Protein AF-A0A915D507-F1 (afdb_monomer)

Solvent-accessible surface area (backbone atoms only — not comparable to full-atom values): 7900 Å² total; per-residue (Å²): 108,65,46,66,76,78,34,53,69,61,34,48,70,76,68,58,50,90,88,55,63,77,82,80,53,60,61,78,81,49,37,44,66,67,66,22,54,50,37,34,50,51,37,50,51,48,42,63,71,44,51,51,55,51,44,58,59,37,59,76,50,46,86,42,59,70,32,45,54,54,45,52,45,51,52,46,48,54,54,38,42,46,49,62,15,47,49,48,15,49,36,35,52,73,32,57,51,58,78,77,44,49,70,58,51,50,50,53,49,53,52,43,52,49,44,53,52,51,43,58,51,50,52,51,54,51,53,50,52,55,52,32,49,74,76,35,60,75,59,35,72,73,77,96

Foldseek 3Di:
DCCVPPPVVVVCVVQPCPPPDPVVDDQVVLADPPVLVVLLVVLVCCVVVPLVVQLVVLVVVCVDPLSVLVNVLSVLVNLLSCLVRPVVSVCNNSSNDCNNPVPVVVVSVVSNVVSVVVNVVSVVVSVVLVVCVVPDPVVSVVVD

Radius of gyration: 20.43 Å; Cα contacts (8 Å, |Δi|>4): 104; chains: 1; bounding box: 45×37×53 Å

pLDDT: mean 86.9, std 5.64, range [68.94, 95.0]

Organism: NCBI:txid166011

Mean predicted aligned error: 6.58 Å

Secondary structure (DSSP, 8-state):
-HHHHT-HHHHHHHH--TT--GGGS-HHHH--SHHHHHHHHHHHHHIIIIIHHHHHHHHHTTTSHHHHHHHHHHHHHHHHHIIIIIIHHHHHHHT--GGGSHHHHHHHHHHHHHHHHHHHHHHHHHHHHHHHHHH-HHHHHHH-

Structure (mmCIF, N/CA/C/O backbone):
data_AF-A0A915D507-F1
#
_entry.id   AF-A0A915D507-F1
#
loop_
_atom_site.group_PDB
_atom_site.id
_atom_site.type_symbol
_atom_site.label_atom_id
_atom_site.label_alt_id
_atom_site.label_comp_id
_atom_site.label_asym_id
_atom_site.label_entity_id
_atom_site.label_seq_id
_atom_site.pdbx_PDB_ins_code
_atom_site.Cartn_x
_atom_site.Cartn_y
_atom_site.Cartn_z
_atom_site.occupancy
_atom_site.B_iso_or_equiv
_atom_site.auth_seq_id
_atom_site.auth_comp_id
_atom_site.auth_asym_id
_atom_site.auth_atom_id
_atom_site.pdbx_PDB_model_num
ATOM 1 N N . MET A 1 1 ? -5.139 -14.020 5.365 1.00 68.94 1 MET A N 1
ATOM 2 C CA . MET A 1 1 ? -6.419 -14.279 4.660 1.00 68.94 1 MET A CA 1
ATOM 3 C C . MET A 1 1 ? -6.974 -15.686 4.857 1.00 68.94 1 MET A C 1
ATOM 5 O O . MET A 1 1 ? -8.151 -15.765 5.173 1.00 68.94 1 MET A O 1
ATOM 9 N N . ASN A 1 2 ? -6.186 -16.768 4.746 1.00 72.62 2 ASN A N 1
ATOM 10 C CA . ASN A 1 2 ? -6.715 -18.141 4.886 1.00 72.62 2 ASN A CA 1
ATOM 11 C C . ASN A 1 2 ? -7.532 -18.375 6.165 1.00 72.62 2 ASN A C 1
ATOM 13 O O . ASN A 1 2 ? -8.641 -18.885 6.082 1.00 72.62 2 ASN A O 1
ATOM 17 N N . LYS A 1 3 ? -7.050 -17.890 7.316 1.00 73.88 3 LYS A N 1
ATOM 18 C CA . LYS A 1 3 ? -7.777 -18.018 8.587 1.00 73.88 3 LYS A CA 1
ATOM 19 C C . LYS A 1 3 ? -9.142 -17.321 8.594 1.00 73.88 3 LYS A C 1
ATOM 21 O O . LYS A 1 3 ? -10.072 -17.823 9.198 1.00 73.88 3 LYS A O 1
ATOM 26 N N . LEU A 1 4 ? -9.282 -16.186 7.907 1.00 78.19 4 LEU A N 1
ATOM 27 C CA . LEU A 1 4 ? -10.557 -15.464 7.830 1.00 78.19 4 LEU A CA 1
ATOM 28 C C . LEU A 1 4 ? -11.574 -16.188 6.930 1.00 78.19 4 LEU A C 1
ATOM 30 O O . LEU A 1 4 ? -12.763 -16.168 7.220 1.00 78.19 4 LEU A O 1
ATOM 34 N N . ILE A 1 5 ? -11.108 -16.796 5.834 1.00 76.44 5 ILE A N 1
ATOM 35 C CA . ILE A 1 5 ? -11.973 -17.353 4.779 1.00 76.44 5 ILE A CA 1
ATOM 36 C C . ILE A 1 5 ? -12.287 -18.836 5.020 1.00 76.44 5 ILE A C 1
ATOM 38 O O . ILE A 1 5 ? -13.426 -19.253 4.841 1.00 76.44 5 ILE A O 1
ATOM 42 N N . PHE A 1 6 ? -11.294 -19.631 5.423 1.00 80.94 6 PHE A N 1
ATOM 43 C CA . PHE A 1 6 ? -11.406 -21.091 5.518 1.00 80.94 6 PHE A CA 1
ATOM 44 C C . PHE A 1 6 ? -11.527 -21.603 6.957 1.00 80.94 6 PHE A C 1
ATOM 46 O O . PHE A 1 6 ? -12.053 -22.690 7.171 1.00 80.94 6 PHE A O 1
ATOM 53 N N . GLU A 1 7 ? -11.081 -20.828 7.950 1.00 87.50 7 GLU A N 1
ATOM 54 C CA . GLU A 1 7 ? -11.049 -21.250 9.359 1.00 87.50 7 GLU A CA 1
ATOM 55 C C . GLU A 1 7 ? -11.672 -20.188 10.289 1.00 87.50 7 GLU A C 1
ATOM 57 O O . GLU A 1 7 ? -11.019 -19.693 11.215 1.00 87.50 7 GLU A O 1
ATOM 62 N N . PRO A 1 8 ? -12.951 -19.820 10.088 1.00 82.50 8 PRO A N 1
ATOM 63 C CA . PRO A 1 8 ? -13.575 -18.707 10.805 1.00 82.50 8 PRO A CA 1
ATOM 64 C C . PRO A 1 8 ? -13.592 -18.897 12.329 1.00 82.50 8 PRO A C 1
ATOM 66 O O . PRO A 1 8 ? -13.519 -17.918 13.069 1.00 82.50 8 PRO A O 1
ATOM 69 N N . GLN A 1 9 ? -13.633 -20.144 12.815 1.00 84.00 9 GLN A N 1
ATOM 70 C CA . GLN A 1 9 ? -13.556 -20.451 14.248 1.00 84.00 9 GLN A CA 1
ATOM 71 C C . GLN A 1 9 ? -12.182 -20.109 14.843 1.00 84.00 9 GLN A C 1
ATOM 73 O O . GLN A 1 9 ? -12.098 -19.540 15.930 1.00 84.00 9 GLN A O 1
ATOM 78 N N . GLU A 1 10 ? -11.104 -20.396 14.113 1.00 85.94 10 GLU A N 1
ATOM 79 C CA . GLU A 1 10 ? -9.734 -20.065 14.513 1.00 85.94 10 GLU A CA 1
ATOM 80 C C . GLU A 1 10 ? -9.503 -18.548 14.461 1.00 85.94 10 GLU A C 1
ATOM 82 O O . GLU A 1 10 ? -8.886 -17.976 15.363 1.00 85.94 10 GLU A O 1
ATOM 87 N N . TYR A 1 11 ? -10.047 -17.873 13.441 1.00 85.25 11 TYR A N 1
ATOM 88 C CA . TYR A 1 11 ? -10.038 -16.411 13.366 1.00 85.25 11 TYR A CA 1
ATOM 89 C C . TYR A 1 11 ? -10.774 -15.782 14.555 1.00 85.25 11 TYR A C 1
ATOM 91 O O . TYR A 1 11 ? -10.216 -14.906 15.212 1.00 85.25 11 TYR A O 1
ATOM 99 N N . ALA A 1 12 ? -11.976 -16.263 14.886 1.00 85.19 12 ALA A N 1
ATOM 100 C CA . ALA A 1 12 ? -12.726 -15.791 16.047 1.00 85.19 12 ALA A CA 1
ATOM 101 C C . ALA A 1 12 ? -11.987 -16.074 17.367 1.00 85.19 12 ALA A C 1
ATOM 103 O O . ALA A 1 12 ? -12.023 -15.254 18.280 1.00 85.19 12 ALA A O 1
ATOM 104 N N . ARG A 1 13 ? -11.251 -17.187 17.481 1.00 87.31 13 ARG A N 1
ATOM 105 C CA . ARG A 1 13 ? -10.429 -17.460 18.669 1.00 87.31 13 ARG A CA 1
ATOM 106 C C . ARG A 1 13 ? -9.286 -16.452 18.832 1.00 87.31 13 ARG A C 1
ATOM 108 O O . ARG A 1 13 ? -9.021 -16.028 19.950 1.00 87.31 13 ARG A O 1
ATOM 115 N N . LEU A 1 14 ? -8.618 -16.080 17.739 1.00 86.12 14 LEU A N 1
ATOM 116 C CA . LEU A 1 14 ? -7.432 -15.210 17.754 1.00 86.12 14 LEU A CA 1
ATOM 117 C C . LEU A 1 14 ? -7.756 -13.708 17.761 1.00 86.12 14 LEU A C 1
ATOM 119 O O . LEU A 1 14 ? -6.987 -12.930 18.316 1.00 86.12 14 LEU A O 1
ATOM 123 N N . TYR A 1 15 ? -8.859 -13.303 17.131 1.00 84.69 15 TYR A N 1
ATOM 124 C CA . TYR A 1 15 ? -9.207 -11.900 16.881 1.00 84.69 15 TYR A CA 1
ATOM 125 C C . TYR A 1 15 ? -10.573 -11.507 17.467 1.00 84.69 15 TYR A C 1
ATOM 127 O O . TYR A 1 15 ? -11.184 -10.546 16.997 1.00 84.69 15 TYR A O 1
ATOM 135 N N . ASN A 1 16 ? -11.082 -12.234 18.471 1.00 87.75 16 ASN A N 1
ATOM 136 C CA . ASN A 1 16 ? -12.288 -11.790 19.173 1.00 87.75 16 ASN A CA 1
ATOM 137 C C . ASN A 1 16 ? -12.036 -10.491 19.945 1.00 87.75 16 ASN A C 1
ATOM 139 O O . ASN A 1 16 ? -10.952 -10.236 20.463 1.00 87.75 16 ASN A O 1
ATOM 143 N N . CYS A 1 17 ? -13.096 -9.698 20.050 1.00 85.38 17 CYS A N 1
ATOM 144 C CA . CYS A 1 17 ? -13.132 -8.459 20.819 1.00 85.38 17 CYS A CA 1
ATOM 145 C C . CYS A 1 17 ? -13.996 -8.597 22.079 1.00 85.38 17 CYS A C 1
ATOM 147 O O . CYS A 1 17 ? -14.468 -7.604 22.616 1.00 85.38 17 CYS A O 1
ATOM 149 N N . ASN A 1 18 ? -14.198 -9.825 22.571 1.00 85.44 18 ASN A N 1
ATOM 150 C CA . ASN A 1 18 ? -15.063 -10.092 23.726 1.00 85.44 18 ASN A CA 1
ATOM 151 C C . ASN A 1 18 ? -14.504 -9.520 25.037 1.00 85.44 18 ASN A C 1
ATOM 153 O O . ASN A 1 18 ? -15.244 -9.373 25.999 1.00 85.44 18 ASN A O 1
ATOM 157 N N . HIS A 1 19 ? -13.200 -9.241 25.088 1.00 80.50 19 HIS A N 1
ATOM 158 C CA . HIS A 1 19 ? -12.533 -8.699 26.271 1.00 80.50 19 HIS A CA 1
ATOM 159 C C . HIS A 1 19 ? -12.343 -7.177 26.220 1.00 80.50 19 HIS A C 1
ATOM 161 O O . HIS A 1 19 ? -11.909 -6.588 27.201 1.00 80.50 19 HIS A O 1
ATOM 167 N N . PHE A 1 20 ? -12.617 -6.543 25.076 1.00 80.06 20 PHE A N 1
ATOM 168 C CA . PHE A 1 20 ? -12.424 -5.109 24.893 1.00 80.06 20 PHE A CA 1
ATOM 169 C C . PHE A 1 20 ? -13.676 -4.497 24.276 1.00 80.06 20 PHE A C 1
ATOM 171 O O . PHE A 1 20 ? -13.899 -4.589 23.064 1.00 80.06 20 PHE A O 1
ATOM 178 N N . HIS A 1 21 ? -14.474 -3.831 25.106 1.00 80.75 21 HIS A N 1
ATOM 179 C CA . HIS A 1 21 ? -15.617 -3.072 24.628 1.00 80.75 21 HIS A CA 1
ATOM 180 C C . HIS A 1 21 ? -15.179 -1.664 24.240 1.00 80.75 21 HIS A C 1
ATOM 182 O O . HIS A 1 21 ? -14.578 -0.918 25.009 1.00 80.75 21 HIS A O 1
ATOM 188 N N . ILE A 1 22 ? -15.512 -1.277 23.011 1.00 79.88 22 ILE A N 1
ATOM 189 C CA . ILE A 1 22 ? -15.142 0.021 22.440 1.00 79.88 22 ILE A CA 1
ATOM 190 C C . ILE A 1 22 ? -15.701 1.163 23.300 1.00 79.88 22 ILE A C 1
ATOM 192 O O . ILE A 1 22 ? -15.111 2.231 23.328 1.00 79.88 22 ILE A O 1
ATOM 196 N N . GLU A 1 23 ? -16.796 0.964 24.018 1.00 79.38 23 GLU A N 1
ATOM 197 C CA . GLU A 1 23 ? -17.447 1.988 24.841 1.00 79.38 23 GLU A CA 1
ATOM 198 C C . GLU A 1 23 ? -16.699 2.289 26.153 1.00 79.38 23 GLU A C 1
ATOM 200 O O . GLU A 1 23 ? -16.867 3.370 26.710 1.00 79.38 23 GLU A O 1
ATOM 205 N N . GLU A 1 24 ? -15.815 1.395 26.616 1.00 80.69 24 GLU A N 1
ATOM 206 C CA . GLU A 1 24 ? -15.080 1.554 27.884 1.00 80.69 24 GLU A CA 1
ATOM 207 C C . GLU A 1 24 ? -14.050 2.690 27.850 1.00 80.69 24 GLU A C 1
ATOM 209 O O . GLU A 1 24 ? -13.699 3.270 28.879 1.00 80.69 24 GLU A O 1
ATOM 214 N N . VAL A 1 25 ? -13.549 3.032 26.662 1.00 79.94 25 VAL A N 1
ATOM 215 C CA . VAL A 1 25 ? -12.558 4.096 26.488 1.00 79.94 25 VAL A CA 1
ATOM 216 C C . VAL A 1 25 ? -13.235 5.288 25.827 1.00 79.94 25 VAL A C 1
ATOM 218 O O . VAL A 1 25 ? -13.779 5.165 24.741 1.00 79.94 25 VAL A O 1
ATOM 221 N N . ALA A 1 26 ? -13.177 6.482 26.414 1.00 81.19 26 ALA A N 1
ATOM 222 C CA . ALA A 1 26 ? -13.713 7.672 25.749 1.00 81.19 26 ALA A CA 1
ATOM 223 C C . ALA A 1 26 ? -13.031 7.905 24.384 1.00 81.19 26 ALA A C 1
ATOM 225 O O . ALA A 1 26 ? -11.829 7.674 24.226 1.00 81.19 26 ALA A O 1
ATOM 226 N N . ILE A 1 27 ? -13.791 8.368 23.389 1.00 79.44 27 ILE A N 1
ATOM 227 C CA . ILE A 1 27 ? -13.275 8.666 22.040 1.00 79.44 27 ILE A CA 1
ATOM 228 C C . ILE A 1 27 ? -12.121 9.682 22.120 1.00 79.44 27 ILE A C 1
ATOM 230 O O . ILE A 1 27 ? -11.090 9.490 21.480 1.00 79.44 27 ILE A O 1
ATOM 234 N N . GLU A 1 28 ? -12.224 10.670 23.010 1.00 77.81 28 GLU A N 1
ATOM 235 C CA . GLU A 1 28 ? -11.194 11.691 23.255 1.00 77.81 28 GLU A CA 1
ATOM 236 C C . GLU A 1 28 ? -9.831 11.111 23.662 1.00 77.81 28 GLU A C 1
ATOM 238 O O . GLU A 1 28 ? -8.790 11.672 23.333 1.00 77.81 28 GLU A O 1
ATOM 243 N N . LYS A 1 29 ? -9.811 9.956 24.342 1.00 79.81 29 LYS A N 1
ATOM 244 C CA . LYS A 1 29 ? -8.565 9.278 24.735 1.00 79.81 29 LYS A CA 1
ATOM 245 C C . LYS A 1 29 ? -7.938 8.469 23.596 1.00 79.81 29 LYS A C 1
ATOM 247 O O . LYS A 1 29 ? -6.781 8.070 23.702 1.00 79.81 29 LYS A O 1
ATOM 252 N N . ARG A 1 30 ? -8.700 8.194 22.534 1.00 76.88 30 ARG A N 1
ATOM 253 C CA . ARG A 1 30 ? -8.299 7.363 21.383 1.00 76.88 30 ARG A CA 1
ATOM 254 C C . ARG A 1 30 ? -7.995 8.185 20.143 1.00 76.88 30 ARG A C 1
ATOM 256 O O . ARG A 1 30 ? -7.215 7.754 19.298 1.00 76.88 30 ARG A O 1
ATOM 263 N N . GLN A 1 31 ? -8.596 9.363 20.036 1.00 78.75 31 GLN A N 1
ATOM 264 C CA . GLN A 1 31 ? -8.312 10.296 18.964 1.00 78.75 31 GLN A CA 1
ATOM 265 C C . GLN A 1 31 ? -6.963 10.962 19.200 1.00 78.75 31 GLN A C 1
ATOM 267 O O . GLN A 1 31 ? -6.750 11.725 20.141 1.00 78.75 31 GLN A O 1
ATOM 272 N N . HIS A 1 32 ? -6.036 10.699 18.292 1.00 76.94 32 HIS A N 1
ATOM 273 C CA . HIS A 1 32 ? -4.824 11.487 18.175 1.00 76.94 32 HIS A CA 1
ATOM 274 C C . HIS A 1 32 ? -5.020 12.438 17.006 1.00 76.94 32 HIS A C 1
ATOM 276 O O . HIS A 1 32 ? -5.232 11.978 15.897 1.00 76.94 32 HIS A O 1
ATOM 282 N N . PHE A 1 33 ? -4.950 13.752 17.218 1.00 83.69 33 PHE A N 1
ATOM 283 C CA . PHE A 1 33 ? -5.128 14.704 16.116 1.00 83.69 33 PHE A CA 1
ATOM 284 C C . PHE A 1 33 ? -3.841 14.864 15.298 1.00 83.69 33 PHE A C 1
ATOM 286 O O . PHE A 1 33 ? -3.830 14.723 14.080 1.00 83.69 33 PHE A O 1
ATOM 293 N N . TYR A 1 34 ? -2.715 15.081 15.980 1.00 88.44 34 TYR A N 1
ATOM 294 C CA . TYR A 1 34 ? -1.446 15.416 15.331 1.00 88.44 34 TYR A CA 1
ATOM 295 C C . TYR A 1 34 ? -0.916 14.308 14.406 1.00 88.44 34 TYR A C 1
ATOM 297 O O . TYR A 1 34 ? -0.590 14.560 13.249 1.00 88.44 34 TYR A O 1
ATOM 305 N N . LYS A 1 35 ? -0.857 13.065 14.903 1.00 87.00 35 LYS A N 1
ATOM 306 C CA . LYS A 1 35 ? -0.272 11.926 14.175 1.00 87.00 35 LYS A CA 1
ATOM 307 C C . LYS A 1 35 ? -0.969 11.634 12.837 1.00 87.00 35 LYS A C 1
ATOM 309 O O . LYS A 1 35 ? -0.269 11.554 11.830 1.00 87.00 35 LYS A O 1
ATOM 314 N N . PRO A 1 36 ? -2.301 11.474 12.771 1.00 91.00 36 PRO A N 1
ATOM 315 C CA . PRO A 1 36 ? -2.949 11.163 11.507 1.00 91.00 36 PRO A CA 1
ATOM 316 C C . PRO A 1 36 ? -3.069 12.358 10.566 1.00 91.00 36 PRO A C 1
ATOM 318 O O . PRO A 1 36 ? -2.984 12.155 9.359 1.00 91.00 36 PRO A O 1
ATOM 321 N N . VAL A 1 37 ? -3.191 13.594 11.071 1.00 92.62 37 VAL A N 1
ATOM 322 C CA . VAL A 1 37 ? -3.118 14.787 10.208 1.00 92.62 37 VAL A CA 1
ATOM 323 C C . VAL A 1 37 ? -1.760 14.850 9.516 1.00 92.62 37 VAL A C 1
ATOM 325 O O . VAL A 1 37 ? -1.699 15.050 8.303 1.00 92.62 37 VAL A O 1
ATOM 328 N N . LEU A 1 38 ? -0.674 14.612 10.257 1.00 93.06 38 LEU A N 1
ATOM 329 C CA . LEU A 1 38 ? 0.667 14.524 9.686 1.00 93.06 38 LEU A CA 1
ATOM 330 C C . LEU A 1 38 ? 0.752 13.410 8.631 1.00 93.06 38 LEU A C 1
ATOM 332 O O . LEU A 1 38 ? 1.247 13.651 7.533 1.00 93.06 38 LEU A O 1
ATOM 336 N N . LEU A 1 39 ? 0.224 12.222 8.932 1.00 92.19 39 LEU A N 1
ATOM 337 C CA . LEU A 1 39 ? 0.231 11.073 8.022 1.00 92.19 39 LEU A CA 1
ATOM 338 C C . LEU A 1 39 ? -0.493 11.368 6.696 1.00 92.19 39 LEU A C 1
ATOM 340 O O . LEU A 1 39 ? 0.056 11.122 5.625 1.00 92.19 39 LEU A O 1
ATOM 344 N N . ILE A 1 40 ? -1.701 11.937 6.762 1.00 94.12 40 ILE A N 1
ATOM 345 C CA . ILE A 1 40 ? -2.517 12.288 5.587 1.00 94.12 40 ILE A CA 1
ATOM 346 C C . ILE A 1 40 ? -1.851 13.403 4.775 1.00 94.12 40 ILE A C 1
ATOM 348 O O . ILE A 1 40 ? -1.852 13.369 3.541 1.00 94.12 40 ILE A O 1
ATOM 352 N N . THR A 1 41 ? -1.261 14.385 5.458 1.00 93.56 41 THR A N 1
ATOM 353 C CA . THR A 1 41 ? -0.558 15.495 4.807 1.00 93.56 41 THR A CA 1
ATOM 354 C C . THR A 1 41 ? 0.666 14.981 4.054 1.00 93.56 41 THR A C 1
ATOM 356 O O . THR A 1 41 ? 0.823 15.279 2.872 1.00 93.56 41 THR A O 1
ATOM 359 N N . LEU A 1 42 ? 1.490 14.144 4.694 1.00 92.75 42 LEU A N 1
ATOM 360 C CA . LEU A 1 42 ? 2.648 13.514 4.059 1.00 92.75 42 LEU A CA 1
ATOM 361 C C . LEU A 1 42 ? 2.229 12.650 2.868 1.00 92.75 42 LEU A C 1
ATOM 363 O O . LEU A 1 42 ? 2.780 12.819 1.785 1.00 92.75 42 LEU A O 1
ATOM 367 N N . ALA A 1 43 ? 1.206 11.806 3.030 1.00 93.12 43 ALA A N 1
ATOM 368 C CA . ALA A 1 43 ? 0.669 10.988 1.944 1.00 93.12 43 ALA A CA 1
ATOM 369 C C . ALA A 1 43 ? 0.265 11.844 0.735 1.00 93.12 43 ALA A C 1
ATOM 371 O O . ALA A 1 43 ? 0.639 11.534 -0.393 1.00 93.12 43 ALA A O 1
ATOM 372 N N . THR A 1 44 ? -0.423 12.961 0.975 1.00 92.69 44 THR A N 1
ATOM 373 C CA . THR A 1 44 ? -0.859 13.893 -0.074 1.00 92.69 44 THR A CA 1
ATOM 374 C C . THR A 1 44 ? 0.317 14.544 -0.785 1.00 92.69 44 THR A C 1
ATOM 376 O O . THR A 1 44 ? 0.381 14.526 -2.014 1.00 92.69 44 THR A O 1
ATOM 379 N N . ILE A 1 45 ? 1.284 15.063 -0.030 1.00 93.00 45 ILE A N 1
ATOM 380 C CA . ILE A 1 45 ? 2.488 15.682 -0.589 1.00 93.00 45 ILE A CA 1
ATOM 381 C C . ILE A 1 45 ? 3.244 14.672 -1.461 1.00 93.00 45 ILE A C 1
ATOM 383 O O . ILE A 1 45 ? 3.555 14.971 -2.614 1.00 93.00 45 ILE A O 1
ATOM 387 N N . THR A 1 46 ? 3.494 13.460 -0.962 1.00 90.31 46 THR A N 1
ATOM 388 C CA . THR A 1 46 ? 4.226 12.436 -1.719 1.00 90.31 46 THR A CA 1
ATOM 389 C C . THR A 1 46 ? 3.461 11.993 -2.972 1.00 90.31 46 THR A C 1
ATOM 391 O O . THR A 1 46 ? 4.069 11.785 -4.023 1.00 90.31 46 THR A O 1
ATOM 394 N N . MET A 1 47 ? 2.129 11.904 -2.914 1.00 90.38 47 MET A N 1
ATOM 395 C CA . MET A 1 47 ? 1.297 11.518 -4.060 1.00 90.38 47 MET A CA 1
ATOM 396 C C . MET A 1 47 ? 1.398 12.528 -5.207 1.00 90.38 47 MET A C 1
ATOM 398 O O . MET A 1 47 ? 1.733 12.149 -6.332 1.00 90.38 47 MET A O 1
ATOM 402 N N . PHE A 1 48 ? 1.200 13.814 -4.914 1.00 89.31 48 PHE A N 1
ATOM 403 C CA . PHE A 1 48 ? 1.196 14.862 -5.935 1.00 89.31 48 PHE A CA 1
ATOM 404 C C . PHE A 1 48 ? 2.591 15.255 -6.420 1.00 89.31 48 PHE A C 1
ATOM 406 O O . PHE A 1 48 ? 2.775 15.472 -7.616 1.00 89.31 48 PH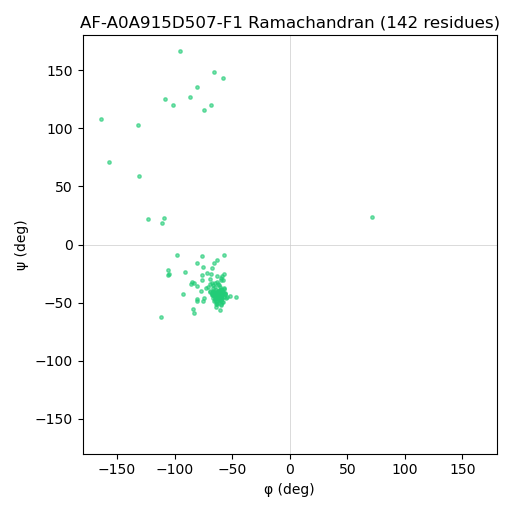E A O 1
ATOM 413 N N . ILE A 1 49 ? 3.573 15.344 -5.520 1.00 89.75 49 ILE A N 1
ATOM 414 C CA . ILE A 1 49 ? 4.911 15.838 -5.872 1.00 89.75 49 ILE A CA 1
ATOM 415 C C . ILE A 1 49 ? 5.780 14.733 -6.467 1.00 89.75 49 ILE A C 1
ATOM 417 O O . ILE A 1 49 ? 6.607 15.018 -7.330 1.00 89.75 49 ILE A O 1
ATOM 421 N N . LEU A 1 50 ? 5.611 13.483 -6.028 1.00 87.06 50 LEU A N 1
ATOM 422 C CA . LEU A 1 50 ? 6.513 12.399 -6.409 1.00 87.06 50 LEU A CA 1
ATOM 423 C C . LEU A 1 50 ? 5.824 11.376 -7.313 1.00 87.06 50 LEU A C 1
ATOM 425 O O . LEU A 1 50 ? 6.205 11.221 -8.472 1.00 87.06 50 LEU A O 1
ATOM 429 N N . TYR A 1 51 ? 4.780 10.699 -6.832 1.00 86.50 51 TYR A N 1
ATOM 430 C CA . TYR A 1 51 ? 4.237 9.544 -7.555 1.00 86.50 51 TYR A CA 1
ATOM 431 C C . TYR A 1 51 ? 3.567 9.909 -8.881 1.00 86.50 51 TYR A C 1
ATOM 433 O O . TYR A 1 51 ? 3.804 9.232 -9.884 1.00 86.50 51 TYR A O 1
ATOM 441 N N . VAL A 1 52 ? 2.770 10.981 -8.918 1.00 87.00 52 VAL A N 1
ATOM 442 C CA . VAL A 1 52 ? 2.102 11.440 -10.146 1.00 87.00 52 VAL A CA 1
ATOM 443 C C . VAL A 1 52 ? 3.107 11.806 -11.252 1.00 87.00 52 VAL A C 1
ATOM 445 O O . VAL A 1 52 ? 3.034 11.198 -12.325 1.00 87.00 52 VAL A O 1
ATOM 448 N N . PRO A 1 53 ? 4.074 12.723 -11.047 1.00 87.12 53 PRO A N 1
ATOM 449 C CA . PRO A 1 53 ? 5.019 13.082 -12.105 1.00 87.12 53 PRO A CA 1
ATOM 450 C C . PRO A 1 53 ? 5.963 11.931 -12.473 1.00 87.12 53 PRO A C 1
ATOM 452 O O . PRO A 1 53 ? 6.225 11.723 -13.662 1.00 87.12 53 PRO A O 1
ATOM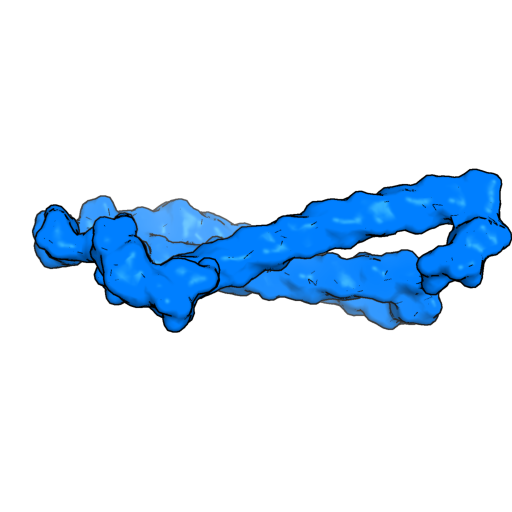 455 N N . CYS A 1 54 ? 6.424 11.130 -11.503 1.00 86.44 54 CYS A N 1
ATOM 456 C CA . CYS A 1 54 ? 7.271 9.970 -11.789 1.00 86.44 54 CYS A CA 1
ATOM 457 C C . CYS A 1 54 ? 6.547 8.950 -12.674 1.00 86.44 54 CYS A C 1
ATOM 459 O O . CYS A 1 54 ? 7.106 8.508 -13.679 1.00 86.44 54 CYS A O 1
ATOM 461 N N . LYS A 1 55 ? 5.287 8.622 -12.367 1.00 88.25 55 LYS A N 1
ATOM 462 C CA . LYS A 1 55 ? 4.485 7.693 -13.174 1.00 88.25 55 LYS A CA 1
ATOM 463 C C . LYS A 1 55 ? 4.279 8.208 -14.600 1.00 88.25 55 LYS A C 1
ATOM 465 O O . LYS A 1 55 ? 4.422 7.434 -15.546 1.00 88.25 55 LYS A O 1
ATOM 470 N N . LEU A 1 56 ? 3.971 9.497 -14.768 1.00 88.69 56 LEU A N 1
ATOM 471 C CA . LEU A 1 56 ? 3.792 10.113 -16.090 1.00 88.69 56 LEU A CA 1
ATOM 472 C C . LEU A 1 56 ? 5.081 10.061 -16.923 1.00 88.69 56 LEU A C 1
ATOM 474 O O . LEU A 1 56 ? 5.040 9.693 -18.098 1.00 88.69 56 LEU A O 1
ATOM 478 N N . SER A 1 57 ? 6.224 10.362 -16.302 1.00 88.12 57 SER A N 1
ATOM 479 C CA . SER A 1 57 ? 7.539 10.287 -16.947 1.00 88.12 57 SER A CA 1
ATOM 480 C C . SER A 1 57 ? 7.890 8.854 -17.375 1.00 88.12 57 SER A C 1
ATOM 482 O O . SER A 1 57 ? 8.262 8.609 -18.523 1.00 88.12 57 SER A O 1
ATOM 484 N N . ILE A 1 58 ? 7.679 7.876 -16.487 1.00 87.38 58 ILE A N 1
ATOM 485 C CA . ILE A 1 58 ? 7.947 6.452 -16.745 1.00 87.38 58 ILE A CA 1
ATOM 486 C C . ILE A 1 58 ? 7.042 5.908 -17.855 1.00 87.38 58 ILE A C 1
ATOM 488 O O . ILE A 1 58 ? 7.506 5.172 -18.729 1.00 87.38 58 ILE A O 1
ATOM 492 N N . HIS A 1 59 ? 5.760 6.289 -17.866 1.00 84.94 59 HIS A N 1
ATOM 493 C CA . HIS A 1 59 ? 4.796 5.802 -18.852 1.00 84.94 59 HIS A CA 1
ATOM 494 C C . HIS A 1 59 ? 5.207 6.142 -20.295 1.00 84.94 59 HIS A C 1
ATOM 496 O O . HIS A 1 59 ? 4.950 5.356 -21.208 1.00 84.94 59 HIS A O 1
ATOM 502 N N . LYS A 1 60 ? 5.909 7.264 -20.508 1.00 83.88 60 LYS A N 1
ATOM 503 C CA . LYS A 1 60 ? 6.434 7.663 -21.824 1.00 83.88 60 LYS A CA 1
ATOM 504 C C . LYS A 1 60 ? 7.474 6.680 -22.384 1.00 83.88 60 LYS A C 1
ATOM 506 O O . LYS A 1 60 ? 7.590 6.545 -23.597 1.00 83.88 60 LYS A O 1
ATOM 511 N N . HIS A 1 61 ? 8.188 5.958 -21.521 1.00 84.00 61 HIS A N 1
ATOM 512 C CA . HIS A 1 61 ? 9.275 5.043 -21.890 1.00 84.00 61 HIS A CA 1
ATOM 513 C C . HIS A 1 61 ? 8.932 3.55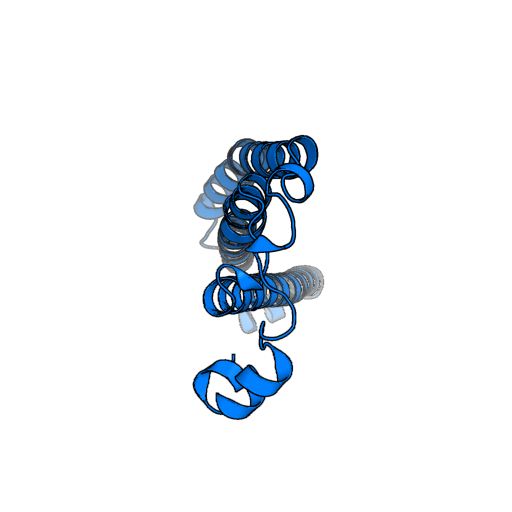7 -21.676 1.00 84.00 61 HIS A C 1
ATOM 515 O O . HIS A 1 61 ? 9.816 2.701 -21.675 1.00 84.00 61 HIS A O 1
ATOM 521 N N . ARG A 1 62 ? 7.636 3.225 -21.568 1.00 77.31 62 ARG A N 1
ATOM 522 C CA . ARG A 1 62 ? 7.097 1.867 -21.321 1.00 77.31 62 ARG A CA 1
ATOM 523 C C . ARG A 1 62 ? 7.496 0.775 -22.326 1.00 77.31 62 ARG A C 1
ATOM 525 O O . ARG A 1 62 ? 7.173 -0.391 -22.105 1.00 77.31 62 ARG A O 1
ATOM 532 N N . ALA A 1 63 ? 8.128 1.136 -23.442 1.00 76.50 63 ALA A N 1
ATOM 533 C CA . ALA A 1 63 ? 8.619 0.179 -24.431 1.00 76.50 63 ALA A CA 1
ATOM 534 C C . ALA A 1 63 ? 9.742 -0.707 -23.861 1.00 76.50 63 ALA A C 1
ATOM 536 O O . ALA A 1 63 ? 9.793 -1.895 -24.168 1.00 76.50 63 ALA A O 1
ATOM 537 N N . ASN A 1 64 ? 10.571 -0.162 -22.965 1.00 79.56 64 ASN A N 1
ATOM 538 C CA . ASN A 1 64 ? 11.668 -0.891 -22.331 1.00 79.56 64 ASN A CA 1
ATOM 539 C C . ASN A 1 64 ? 11.161 -1.760 -21.169 1.00 79.56 64 ASN A C 1
ATOM 541 O O . ASN A 1 64 ? 10.403 -1.281 -20.321 1.00 79.56 64 ASN A O 1
ATOM 545 N N . SER A 1 65 ? 11.629 -3.009 -21.074 1.00 76.75 65 SER A N 1
ATOM 546 C CA . SER A 1 65 ? 11.219 -3.962 -20.027 1.00 76.75 65 SER A CA 1
ATOM 547 C C . SER A 1 65 ? 11.478 -3.439 -18.604 1.00 76.75 65 SER A C 1
ATOM 549 O O . SER A 1 65 ? 10.613 -3.552 -17.737 1.00 76.75 65 SER A O 1
ATOM 551 N N . CYS A 1 66 ? 12.583 -2.719 -18.389 1.00 80.81 66 CYS A N 1
ATOM 552 C CA . CYS A 1 66 ? 12.896 -2.032 -17.129 1.00 80.81 66 CYS A CA 1
ATOM 553 C C . CYS A 1 66 ? 11.819 -1.003 -16.709 1.00 80.81 66 CYS A C 1
ATOM 555 O O . CYS A 1 66 ? 11.409 -0.947 -15.548 1.00 80.81 66 CYS A O 1
ATOM 557 N N . TYR A 1 67 ? 11.295 -0.221 -17.662 1.00 84.94 67 TYR A N 1
ATOM 558 C CA . TYR A 1 67 ? 10.264 0.788 -17.388 1.00 84.94 67 TYR A CA 1
ATOM 559 C C . TYR A 1 67 ? 8.897 0.164 -17.088 1.00 84.94 67 TYR A C 1
ATOM 561 O O . TYR A 1 67 ? 8.098 0.776 -16.382 1.00 84.94 67 TYR A O 1
ATOM 569 N N . LYS A 1 68 ? 8.628 -1.060 -17.560 1.00 85.88 68 LYS A N 1
ATOM 570 C CA . LYS A 1 68 ? 7.413 -1.805 -17.190 1.00 85.88 68 LYS A CA 1
ATOM 571 C C . LYS A 1 68 ? 7.432 -2.197 -15.710 1.00 85.88 68 LYS A C 1
ATOM 573 O O . LYS A 1 68 ? 6.425 -2.011 -15.032 1.00 85.88 68 LYS A O 1
ATOM 578 N N . ILE A 1 69 ? 8.580 -2.660 -15.203 1.00 87.88 69 ILE A N 1
ATOM 579 C CA . ILE A 1 69 ? 8.766 -2.995 -13.779 1.00 87.88 69 ILE A CA 1
ATOM 580 C C . ILE A 1 69 ? 8.632 -1.731 -12.918 1.00 87.88 69 ILE A C 1
ATOM 582 O O . ILE A 1 69 ? 7.883 -1.718 -11.946 1.00 87.88 69 ILE A O 1
ATOM 586 N N . LEU A 1 70 ? 9.278 -0.632 -13.321 1.00 88.88 70 LEU A N 1
ATOM 587 C CA . LEU A 1 70 ? 9.152 0.667 -12.645 1.00 88.88 70 LEU A CA 1
ATOM 588 C C . LEU A 1 70 ? 7.708 1.196 -12.635 1.00 88.88 70 LEU A C 1
ATOM 590 O O . LEU A 1 70 ? 7.258 1.760 -11.638 1.00 88.88 70 LEU A O 1
ATOM 594 N N . LEU A 1 71 ? 6.956 1.000 -13.722 1.00 89.75 71 LEU A N 1
ATOM 595 C CA . LEU A 1 71 ? 5.550 1.394 -13.785 1.00 89.75 71 LEU A CA 1
ATOM 596 C C . LEU A 1 71 ? 4.693 0.556 -12.828 1.00 89.75 71 LEU A C 1
ATOM 598 O O . LEU A 1 71 ? 3.867 1.119 -12.112 1.00 89.75 71 LEU A O 1
ATOM 602 N N . PHE A 1 72 ? 4.914 -0.759 -12.776 1.00 90.56 72 PHE A N 1
ATOM 603 C CA . PHE A 1 72 ? 4.248 -1.651 -11.826 1.00 90.56 72 PHE A CA 1
ATOM 604 C C . PHE A 1 72 ? 4.497 -1.225 -10.372 1.00 90.56 72 PHE A C 1
ATOM 606 O O . PHE A 1 72 ? 3.539 -1.018 -9.629 1.00 90.56 72 PHE A O 1
ATOM 613 N N . MET A 1 73 ? 5.760 -0.976 -10.015 1.00 91.69 73 MET A N 1
ATOM 614 C CA . MET A 1 73 ? 6.153 -0.451 -8.704 1.00 91.69 73 MET A CA 1
ATOM 615 C C . MET A 1 73 ? 5.436 0.857 -8.370 1.00 91.69 73 MET A C 1
ATOM 617 O O . MET A 1 73 ? 4.878 1.010 -7.290 1.00 91.69 73 MET A O 1
ATOM 621 N N . SER A 1 74 ? 5.383 1.797 -9.320 1.00 90.56 74 SER A N 1
ATOM 622 C CA . SER A 1 74 ? 4.716 3.083 -9.093 1.00 90.56 74 SER A CA 1
ATOM 623 C C . SER A 1 74 ? 3.212 2.942 -8.822 1.00 90.56 74 SER A C 1
ATOM 625 O O . SER A 1 74 ? 2.647 3.727 -8.065 1.00 90.56 74 SER A O 1
ATOM 627 N N . ILE A 1 75 ? 2.553 1.942 -9.417 1.00 90.88 75 ILE A N 1
ATOM 628 C CA . ILE A 1 75 ? 1.130 1.665 -9.188 1.00 90.88 75 ILE A CA 1
ATOM 629 C C . ILE A 1 75 ? 0.933 1.016 -7.816 1.00 90.88 75 ILE A C 1
ATOM 631 O O . ILE A 1 75 ? 0.060 1.458 -7.070 1.00 90.88 75 ILE A O 1
ATOM 635 N N . ALA A 1 76 ? 1.755 0.019 -7.476 1.00 92.38 76 ALA A N 1
ATOM 636 C CA . ALA A 1 76 ? 1.721 -0.636 -6.170 1.00 92.38 76 ALA A CA 1
ATOM 637 C C . ALA A 1 76 ? 1.900 0.379 -5.029 1.00 92.38 76 ALA A C 1
ATOM 639 O O . ALA A 1 76 ? 1.124 0.364 -4.072 1.00 92.38 76 ALA A O 1
ATOM 640 N N . ASN A 1 77 ? 2.810 1.340 -5.201 1.00 91.19 77 ASN A N 1
ATOM 641 C CA . ASN A 1 77 ? 3.091 2.343 -4.181 1.00 91.19 77 ASN A CA 1
ATOM 642 C C . ASN A 1 77 ? 1.934 3.325 -3.993 1.00 91.19 77 ASN A C 1
ATOM 644 O O . ASN A 1 77 ? 1.542 3.631 -2.871 1.00 91.19 77 ASN A O 1
ATOM 648 N N . VAL A 1 78 ? 1.300 3.756 -5.089 1.00 92.31 78 VAL A N 1
ATOM 649 C CA . VAL A 1 78 ? 0.074 4.567 -5.009 1.00 92.31 78 VAL A CA 1
ATOM 650 C C . VAL A 1 78 ? -1.022 3.820 -4.246 1.00 92.31 78 VAL A C 1
ATOM 652 O O . VAL A 1 78 ? -1.667 4.406 -3.378 1.00 92.31 78 VAL A O 1
ATOM 655 N N . CYS A 1 79 ? -1.216 2.525 -4.515 1.00 92.88 79 CYS A N 1
ATOM 656 C CA . CYS A 1 79 ? -2.166 1.711 -3.759 1.00 92.88 79 CYS A CA 1
ATOM 657 C C . CYS A 1 79 ? -1.792 1.630 -2.271 1.00 92.88 79 CYS A C 1
ATOM 659 O O . CYS A 1 79 ? -2.668 1.759 -1.416 1.00 92.88 79 CYS A O 1
ATOM 661 N N . ASN A 1 80 ? -0.507 1.469 -1.952 1.00 92.62 80 ASN A N 1
ATOM 662 C CA . ASN A 1 80 ? -0.034 1.370 -0.576 1.00 92.62 80 ASN A CA 1
ATOM 663 C C . ASN A 1 80 ? -0.218 2.690 0.195 1.00 92.62 80 ASN A C 1
ATOM 665 O O . ASN A 1 80 ? -0.736 2.690 1.310 1.00 92.62 80 ASN A O 1
ATOM 669 N N . VAL A 1 81 ? 0.089 3.833 -0.428 1.00 92.94 81 VAL A N 1
ATOM 670 C CA . VAL A 1 81 ? -0.181 5.175 0.122 1.00 92.94 81 VAL A CA 1
ATOM 671 C C . VAL A 1 81 ? -1.676 5.390 0.356 1.00 92.94 81 VAL A C 1
ATOM 673 O O . VAL A 1 81 ? -2.058 5.982 1.367 1.00 92.94 81 VAL A O 1
ATOM 676 N N . CYS A 1 82 ? -2.546 4.867 -0.512 1.00 92.75 82 CYS A N 1
ATOM 677 C CA . CYS A 1 82 ? -3.987 4.925 -0.281 1.00 92.75 82 CYS A CA 1
ATOM 678 C C . CYS A 1 82 ? -4.418 4.180 0.987 1.00 92.75 82 CYS A C 1
ATOM 680 O O . CYS A 1 82 ? -5.197 4.711 1.780 1.00 92.75 82 CYS A O 1
ATOM 682 N N . LEU A 1 83 ? -3.890 2.977 1.209 1.00 93.56 83 LEU A N 1
ATOM 683 C CA . LEU A 1 83 ? -4.248 2.152 2.363 1.00 93.56 83 LEU A CA 1
ATOM 684 C C . LEU A 1 83 ? -3.604 2.660 3.664 1.00 93.56 83 LEU A C 1
ATOM 686 O O . LEU A 1 83 ? -4.279 2.824 4.680 1.00 93.56 83 LEU A O 1
ATOM 690 N N . LEU A 1 84 ? -2.303 2.936 3.647 1.00 91.50 84 LEU A N 1
ATOM 691 C CA . LEU A 1 84 ? -1.550 3.305 4.847 1.00 91.50 84 LEU A CA 1
ATOM 692 C C . LEU A 1 84 ? -1.613 4.802 5.156 1.00 91.50 84 LEU A C 1
ATOM 694 O O . LEU A 1 84 ? -1.618 5.179 6.323 1.00 91.50 84 LEU A O 1
ATOM 698 N N . GLY A 1 85 ? -1.673 5.658 4.140 1.00 90.50 85 GLY A N 1
ATOM 699 C CA . GLY A 1 85 ? -1.741 7.107 4.310 1.00 90.50 85 GLY A CA 1
ATOM 700 C C . GLY A 1 85 ? -3.163 7.588 4.576 1.00 90.50 85 GLY A C 1
ATOM 701 O O . GLY A 1 85 ? -3.437 8.173 5.623 1.00 90.50 85 GLY A O 1
ATOM 702 N N . TYR A 1 86 ? -4.084 7.318 3.648 1.00 93.06 86 TYR A N 1
ATOM 703 C CA . TYR A 1 86 ? -5.451 7.840 3.737 1.00 93.06 86 TYR A CA 1
ATOM 704 C C . TYR A 1 86 ? -6.361 6.991 4.617 1.00 93.06 86 TYR A C 1
ATOM 706 O O . TYR A 1 86 ? -6.934 7.521 5.565 1.00 93.06 86 TYR A O 1
ATOM 714 N N . VAL A 1 87 ? -6.490 5.686 4.349 1.00 93.00 87 VAL A N 1
ATOM 715 C CA . VAL A 1 87 ? -7.421 4.830 5.108 1.00 93.00 87 VAL A CA 1
ATOM 716 C C . VAL A 1 87 ? -6.992 4.740 6.572 1.00 93.00 87 VAL A C 1
ATOM 718 O O . VAL A 1 87 ? -7.772 5.074 7.461 1.00 93.00 87 VAL A O 1
ATOM 721 N N . ASN A 1 88 ? -5.743 4.363 6.845 1.00 91.19 88 ASN A N 1
ATOM 722 C CA . ASN A 1 88 ? -5.251 4.278 8.221 1.00 91.19 88 ASN A CA 1
ATOM 723 C C . ASN A 1 88 ? -5.168 5.653 8.920 1.00 91.19 88 ASN A C 1
ATOM 725 O O . ASN A 1 88 ? -5.468 5.750 10.112 1.00 91.19 88 ASN A O 1
ATOM 729 N N . GLY A 1 89 ? -4.834 6.724 8.191 1.00 90.88 89 GLY A N 1
ATOM 730 C CA . GLY A 1 89 ? -4.885 8.088 8.722 1.00 90.88 89 GLY A CA 1
ATOM 731 C C . GLY A 1 89 ? -6.302 8.498 9.133 1.00 90.88 89 GLY A C 1
ATOM 732 O O . GLY A 1 89 ? -6.508 8.997 10.237 1.00 90.88 89 GLY A O 1
ATOM 733 N N . TYR A 1 90 ? -7.299 8.219 8.292 1.00 91.31 90 TYR A N 1
ATOM 734 C CA . TYR A 1 90 ? -8.703 8.495 8.589 1.00 91.31 90 TYR A CA 1
ATOM 735 C C . TYR A 1 90 ? -9.223 7.668 9.772 1.00 91.31 90 TYR A C 1
ATOM 737 O O . TYR A 1 90 ? -9.819 8.227 10.692 1.00 91.31 90 TYR A O 1
ATOM 745 N N . LEU A 1 91 ? -8.942 6.359 9.805 1.00 90.38 91 LEU A N 1
ATOM 746 C CA . LEU A 1 91 ? -9.309 5.501 10.938 1.00 90.38 91 LEU A CA 1
ATOM 747 C C . LEU A 1 91 ? -8.724 6.048 12.248 1.00 90.38 91 LEU A C 1
ATOM 749 O O . LEU A 1 91 ? -9.423 6.140 13.254 1.00 90.38 91 LEU A O 1
ATOM 753 N N . SER A 1 92 ? -7.469 6.495 12.213 1.00 88.56 92 SER A N 1
ATOM 754 C CA . SER A 1 92 ? -6.793 7.091 13.367 1.00 88.56 92 SER A CA 1
ATOM 755 C C . SER A 1 92 ? -7.392 8.442 13.794 1.00 88.56 92 SER A C 1
ATOM 757 O O . SER A 1 92 ? -7.431 8.730 14.989 1.00 88.56 92 SER A O 1
ATOM 759 N N . LEU A 1 93 ? -7.899 9.259 12.858 1.00 89.62 93 LEU A N 1
ATOM 760 C CA . LEU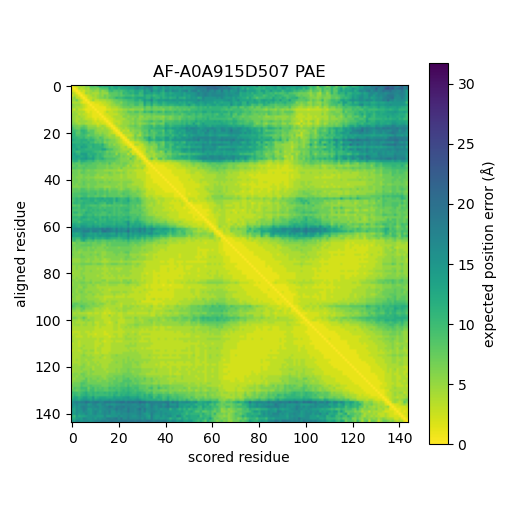 A 1 93 ? -8.613 10.511 13.167 1.00 89.62 93 LEU A CA 1
ATOM 761 C C . LEU A 1 93 ? -9.934 10.266 13.896 1.00 89.62 93 LEU A C 1
ATOM 763 O O . LEU A 1 93 ? -10.275 10.988 14.830 1.00 89.62 93 LEU A O 1
ATOM 767 N N . VAL A 1 94 ? -10.681 9.246 13.477 1.00 89.19 94 VAL A N 1
ATOM 768 C CA . VAL A 1 94 ? -11.953 8.864 14.113 1.00 89.19 94 VAL A CA 1
ATOM 769 C C . VAL A 1 94 ? -11.712 8.119 15.438 1.00 89.19 94 VAL A C 1
ATOM 771 O O . VAL A 1 94 ? -12.637 7.919 16.219 1.00 89.19 94 VAL A O 1
ATOM 774 N N . GLY A 1 95 ? -10.463 7.744 15.739 1.00 86.00 95 GLY A N 1
ATOM 775 C CA . GLY A 1 95 ? -10.126 6.932 16.910 1.00 86.00 95 GLY A CA 1
ATOM 776 C C . GLY A 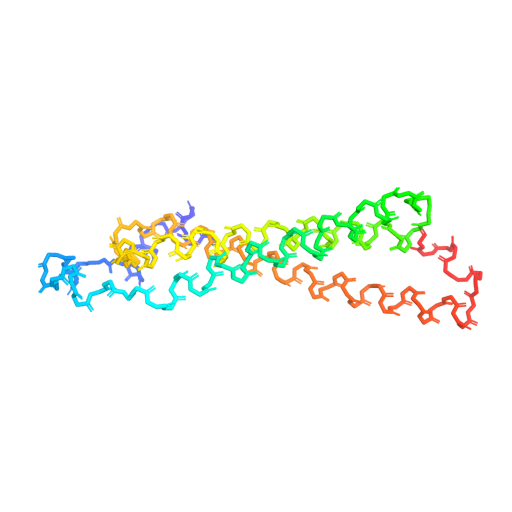1 95 ? -10.580 5.478 16.756 1.00 86.00 95 GLY A C 1
ATOM 777 O O . GLY A 1 95 ? -10.800 4.786 17.752 1.00 86.00 95 GLY A O 1
ATOM 778 N N . ALA A 1 96 ? -10.747 5.019 15.512 1.00 86.62 96 ALA A N 1
ATOM 779 C CA . ALA A 1 96 ? -11.142 3.659 15.202 1.00 86.62 96 ALA A CA 1
ATOM 780 C C . ALA A 1 96 ? -10.012 2.695 15.575 1.00 86.62 96 ALA A C 1
ATOM 782 O O . ALA A 1 96 ? -8.898 2.755 15.056 1.00 86.62 96 ALA A O 1
ATOM 783 N N . VAL A 1 97 ? -10.326 1.777 16.478 1.00 86.56 97 VAL A N 1
ATOM 784 C CA . VAL A 1 97 ? -9.460 0.656 16.853 1.00 86.56 97 VAL A CA 1
ATOM 785 C C . VAL A 1 97 ? -9.828 -0.586 16.047 1.00 86.56 97 VAL A C 1
ATOM 787 O O . VAL A 1 97 ? -10.916 -0.639 15.469 1.00 86.56 97 VAL A O 1
ATOM 790 N N . PHE A 1 98 ? -8.974 -1.614 16.065 1.00 86.38 98 PHE A N 1
ATOM 791 C CA . PHE A 1 98 ? -9.219 -2.889 15.375 1.00 86.38 98 PHE A CA 1
ATOM 792 C C . PHE A 1 98 ? -10.632 -3.441 15.631 1.00 86.38 98 PHE A C 1
ATOM 794 O O . PHE A 1 98 ? -11.336 -3.797 14.692 1.00 86.38 98 PHE A O 1
ATOM 801 N N . CYS A 1 99 ? -11.089 -3.417 16.887 1.00 86.00 99 CYS A N 1
ATOM 802 C CA . CYS A 1 99 ? -12.404 -3.930 17.270 1.00 86.00 99 CYS A CA 1
ATOM 803 C C . CYS A 1 99 ? -13.599 -3.163 16.690 1.00 86.00 99 CYS A C 1
ATOM 805 O O . CYS A 1 99 ? -14.696 -3.707 16.665 1.00 86.00 99 CYS A O 1
ATOM 807 N N . SER A 1 100 ? -13.404 -1.946 16.173 1.00 86.94 100 SER A N 1
ATOM 808 C CA . SER A 1 100 ? -14.477 -1.177 15.519 1.00 86.94 100 SER A CA 1
ATOM 809 C C . SER A 1 100 ? -14.902 -1.804 14.196 1.00 86.94 100 SER A C 1
ATOM 811 O O . SER A 1 100 ? -16.060 -1.714 13.802 1.00 86.94 100 SER A O 1
ATOM 813 N N . SER A 1 101 ? -13.962 -2.415 13.475 1.00 86.56 101 SER A N 1
ATOM 814 C CA . SER A 1 101 ? -14.215 -3.085 12.197 1.00 86.56 101 SER A CA 1
ATOM 815 C C . SER A 1 101 ? -13.121 -4.133 11.937 1.00 86.56 101 SER A C 1
ATOM 817 O O . SER A 1 101 ? -12.275 -3.938 11.059 1.00 86.56 101 SER A O 1
ATOM 819 N N . PRO A 1 102 ? -13.116 -5.255 12.684 1.00 86.06 102 PRO A N 1
ATOM 820 C CA . PRO A 1 102 ? -11.996 -6.202 12.719 1.00 86.06 102 PRO A CA 1
ATOM 821 C C . PRO A 1 102 ? -11.723 -6.843 11.357 1.00 86.06 102 PRO A C 1
ATOM 823 O O . PRO A 1 102 ? -10.571 -6.946 10.930 1.00 86.06 102 PRO A O 1
ATOM 826 N N . THR A 1 103 ? -12.777 -7.197 10.619 1.00 86.88 103 THR A N 1
ATOM 827 C CA . THR A 1 103 ? -12.662 -7.760 9.269 1.00 86.88 103 THR A CA 1
ATOM 828 C C . THR A 1 103 ? -12.042 -6.761 8.295 1.00 86.88 103 THR A C 1
ATOM 830 O O . THR A 1 103 ? -11.130 -7.112 7.548 1.00 86.88 103 THR A O 1
ATOM 833 N N . PHE A 1 104 ? -12.495 -5.504 8.323 1.00 89.44 104 PHE A N 1
ATOM 834 C CA . PHE A 1 104 ? -11.986 -4.452 7.444 1.00 89.44 104 PHE A CA 1
ATOM 835 C C . PHE A 1 104 ? -10.510 -4.164 7.726 1.00 89.44 104 PHE A C 1
ATOM 837 O O . PHE A 1 104 ? -9.686 -4.236 6.814 1.00 89.44 104 PHE A O 1
ATOM 844 N N . SER A 1 105 ? -10.154 -3.921 8.991 1.00 90.19 105 SER A N 1
ATOM 845 C CA . SER A 1 105 ? -8.770 -3.659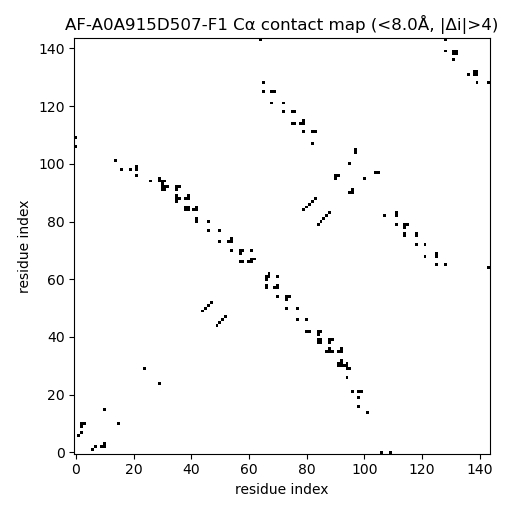 9.396 1.00 90.19 105 SER A CA 1
ATOM 846 C C . SER A 1 105 ? -7.841 -4.832 9.072 1.00 90.19 105 SER A C 1
ATOM 848 O O . SER A 1 105 ? -6.724 -4.617 8.603 1.00 90.19 105 SER A O 1
ATOM 850 N N . TYR A 1 106 ? -8.301 -6.074 9.256 1.00 89.62 106 TYR A N 1
ATOM 851 C CA . TYR A 1 106 ? -7.524 -7.264 8.911 1.00 89.62 106 TYR A CA 1
ATOM 852 C C . TYR A 1 106 ? -7.267 -7.381 7.401 1.00 89.62 106 TYR A C 1
ATOM 854 O O . TYR A 1 106 ? -6.135 -7.641 6.987 1.00 89.62 106 TYR A O 1
ATOM 862 N N . VAL A 1 107 ? -8.293 -7.176 6.567 1.00 91.12 107 VAL A N 1
ATOM 863 C CA . VAL A 1 107 ? -8.163 -7.252 5.102 1.00 91.12 107 VAL A CA 1
ATOM 864 C C . VAL A 1 107 ? -7.256 -6.142 4.580 1.00 91.12 107 VAL A C 1
ATOM 866 O O . VAL A 1 107 ? -6.317 -6.433 3.841 1.00 91.12 107 VAL A O 1
ATOM 869 N N . VAL A 1 108 ? -7.477 -4.896 5.007 1.00 92.38 108 VAL A N 1
ATOM 870 C CA . VAL A 1 108 ? -6.638 -3.749 4.624 1.00 92.38 108 VAL A CA 1
ATOM 871 C C . VAL A 1 108 ? -5.176 -3.993 4.998 1.00 92.38 108 VAL A C 1
ATOM 873 O O . VAL A 1 108 ? -4.296 -3.807 4.159 1.00 92.38 108 VAL A O 1
ATOM 876 N N . GLY A 1 109 ? -4.916 -4.485 6.214 1.00 90.88 109 GLY A N 1
ATOM 877 C CA . GLY A 1 109 ? -3.566 -4.831 6.660 1.00 90.88 109 GLY A CA 1
ATOM 878 C C . GLY A 1 109 ? -2.916 -5.932 5.815 1.00 90.88 109 GLY A C 1
ATOM 879 O O . GLY A 1 109 ? -1.758 -5.804 5.424 1.00 90.88 109 GLY A O 1
ATOM 880 N N . CYS A 1 110 ? -3.662 -6.988 5.471 1.00 92.25 110 CYS A N 1
ATOM 881 C CA . CYS A 1 110 ? -3.162 -8.059 4.603 1.00 92.25 110 CYS A CA 1
ATOM 882 C C . CYS A 1 110 ? -2.801 -7.546 3.203 1.00 92.25 110 CYS A C 1
ATOM 884 O O . CYS A 1 110 ? -1.764 -7.931 2.662 1.00 92.25 110 CYS A O 1
ATOM 886 N N . VAL A 1 111 ? -3.642 -6.693 2.611 1.00 93.19 111 VAL A N 1
ATOM 887 C CA . VAL A 1 111 ? -3.401 -6.127 1.275 1.00 93.19 111 VAL A CA 1
ATOM 888 C C . VAL A 1 111 ? -2.189 -5.200 1.297 1.00 93.19 111 VAL A C 1
ATOM 890 O O . VAL A 1 111 ? -1.315 -5.346 0.448 1.00 93.19 111 VAL A O 1
ATOM 893 N N . ALA A 1 112 ? -2.090 -4.306 2.284 1.00 92.69 112 ALA A N 1
ATOM 894 C CA . ALA A 1 112 ? -0.950 -3.401 2.423 1.00 92.69 112 ALA A CA 1
ATOM 895 C C . ALA A 1 112 ? 0.377 -4.165 2.590 1.00 92.69 112 ALA A C 1
ATOM 897 O O . ALA A 1 112 ? 1.348 -3.880 1.892 1.00 92.69 112 ALA A O 1
ATOM 898 N N . LEU A 1 113 ? 0.405 -5.197 3.443 1.00 92.75 113 LEU A N 1
ATOM 899 C CA . LEU A 1 113 ? 1.597 -6.031 3.629 1.00 92.75 113 LEU A CA 1
ATOM 900 C C . LEU A 1 113 ? 1.975 -6.794 2.352 1.00 92.75 113 LEU A C 1
ATOM 902 O O . LEU A 1 113 ? 3.152 -6.923 2.028 1.00 92.75 113 LEU A O 1
ATOM 906 N N . SER A 1 114 ? 0.976 -7.289 1.619 1.00 93.69 114 SER A N 1
ATOM 907 C CA . SER A 1 114 ? 1.197 -8.015 0.365 1.00 93.69 114 SER A CA 1
ATOM 908 C C . SER A 1 114 ? 1.750 -7.093 -0.723 1.00 93.69 114 SER A C 1
ATOM 910 O O . SER A 1 114 ? 2.677 -7.480 -1.428 1.00 93.69 114 SER A O 1
ATOM 912 N N . LEU A 1 115 ? 1.227 -5.865 -0.832 1.00 93.50 115 LEU A N 1
ATOM 913 C CA . LEU A 1 115 ? 1.764 -4.841 -1.730 1.00 93.50 115 LEU A CA 1
ATOM 914 C C . LEU A 1 115 ? 3.217 -4.518 -1.383 1.00 93.50 115 LEU A C 1
ATOM 916 O O . LEU A 1 115 ? 4.056 -4.532 -2.276 1.00 93.50 115 LEU A O 1
ATOM 920 N N . TRP A 1 116 ? 3.533 -4.340 -0.099 1.00 92.00 116 TRP A N 1
ATOM 921 C CA . TRP A 1 116 ? 4.903 -4.078 0.336 1.00 92.00 116 TRP A CA 1
ATOM 922 C C . TRP A 1 116 ? 5.860 -5.237 0.006 1.00 92.00 116 TRP A C 1
ATOM 924 O O . TRP A 1 116 ? 6.957 -5.023 -0.508 1.00 92.00 116 TRP A O 1
ATOM 934 N N . ALA A 1 117 ? 5.431 -6.484 0.217 1.00 94.62 117 ALA A N 1
ATOM 935 C CA . ALA A 1 117 ? 6.220 -7.657 -0.158 1.00 94.62 117 ALA A CA 1
ATOM 936 C C . ALA A 1 117 ? 6.460 -7.726 -1.677 1.00 94.62 117 ALA A C 1
ATOM 938 O O . ALA A 1 117 ? 7.580 -7.960 -2.123 1.00 94.62 117 ALA A O 1
ATOM 939 N N . ILE A 1 118 ? 5.429 -7.472 -2.484 1.00 94.25 118 ILE A N 1
ATOM 940 C CA . ILE A 1 118 ? 5.539 -7.450 -3.947 1.00 94.25 118 ILE A CA 1
ATOM 941 C C . ILE A 1 118 ? 6.495 -6.345 -4.413 1.00 94.25 118 ILE A C 1
ATOM 943 O O . ILE A 1 118 ? 7.289 -6.575 -5.325 1.00 94.25 118 ILE A O 1
ATOM 947 N N . GLU A 1 119 ? 6.449 -5.174 -3.776 1.00 92.81 119 GLU A N 1
ATOM 948 C CA . GLU A 1 119 ? 7.354 -4.064 -4.067 1.00 92.81 119 GLU A CA 1
ATOM 949 C C . GLU A 1 119 ? 8.815 -4.457 -3.842 1.00 92.81 119 GLU A C 1
ATOM 951 O O . GLU A 1 119 ? 9.629 -4.350 -4.757 1.00 92.81 119 GLU A O 1
ATOM 956 N N . THR A 1 120 ? 9.140 -5.012 -2.672 1.00 93.88 120 THR A N 1
ATOM 957 C CA . THR A 1 120 ? 10.517 -5.449 -2.375 1.00 93.88 120 THR A CA 1
ATOM 958 C C . THR A 1 120 ? 11.033 -6.500 -3.362 1.00 93.88 120 THR A C 1
ATOM 960 O O . THR A 1 120 ? 12.180 -6.437 -3.806 1.00 93.88 120 THR A O 1
ATOM 963 N N . VAL A 1 121 ? 10.185 -7.444 -3.786 1.00 95.00 121 VAL A N 1
ATOM 964 C CA . VAL A 1 121 ? 10.557 -8.436 -4.806 1.00 95.00 121 VAL A CA 1
ATOM 965 C C . VAL A 1 121 ? 10.818 -7.767 -6.157 1.00 95.00 121 VAL A C 1
ATOM 967 O O . VAL A 1 121 ? 11.796 -8.091 -6.832 1.00 95.00 121 VAL A O 1
ATOM 970 N N . ALA A 1 122 ? 9.979 -6.819 -6.564 1.00 93.19 122 ALA A N 1
ATOM 971 C CA . ALA A 1 122 ? 10.149 -6.118 -7.830 1.00 93.19 122 ALA A CA 1
ATOM 972 C C . ALA A 1 122 ? 11.373 -5.179 -7.837 1.00 93.19 122 ALA A C 1
ATOM 974 O O . ALA A 1 122 ? 12.017 -5.050 -8.880 1.00 93.19 122 ALA A O 1
ATOM 975 N N . GLU A 1 123 ? 11.776 -4.610 -6.696 1.00 92.88 123 GLU A N 1
ATOM 976 C CA . GLU A 1 123 ? 13.059 -3.900 -6.548 1.00 92.88 123 GLU A CA 1
ATOM 977 C C . GLU A 1 123 ? 14.257 -4.830 -6.764 1.00 92.88 123 GLU A C 1
ATOM 979 O O . GLU A 1 123 ? 15.196 -4.479 -7.484 1.00 92.88 123 GLU A O 1
ATOM 984 N N . ILE A 1 124 ? 14.203 -6.048 -6.216 1.00 94.31 124 ILE A N 1
ATOM 985 C CA . ILE A 1 124 ? 15.240 -7.062 -6.443 1.00 94.31 124 ILE A CA 1
ATOM 986 C C . ILE A 1 124 ? 15.309 -7.411 -7.933 1.00 94.31 124 ILE A C 1
ATOM 988 O O . ILE A 1 124 ? 16.392 -7.372 -8.518 1.00 94.31 124 ILE A O 1
ATOM 992 N N . ILE A 1 125 ? 14.171 -7.678 -8.582 1.00 91.81 125 ILE A N 1
ATOM 993 C CA . ILE A 1 125 ? 14.118 -7.981 -10.023 1.00 91.81 125 ILE A CA 1
ATOM 994 C C . ILE A 1 125 ?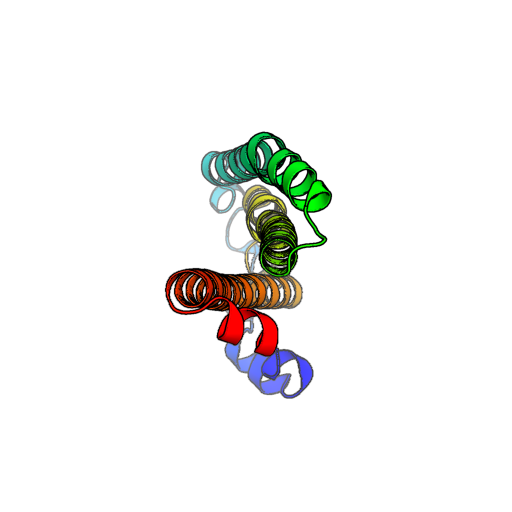 14.697 -6.824 -10.849 1.00 91.81 125 ILE A C 1
ATOM 996 O O . ILE A 1 125 ? 15.469 -7.051 -11.783 1.00 91.81 125 ILE A O 1
ATOM 1000 N N . LEU A 1 126 ? 14.371 -5.579 -10.496 1.00 90.56 126 LEU A N 1
ATOM 1001 C CA . LEU A 1 126 ? 14.902 -4.394 -11.161 1.00 90.56 126 LEU A CA 1
ATOM 1002 C C . LEU A 1 126 ? 16.425 -4.282 -11.002 1.00 90.56 126 LEU A C 1
ATOM 1004 O O . LEU A 1 126 ? 17.124 -3.978 -11.971 1.00 90.56 126 LEU A O 1
ATOM 1008 N N . SER A 1 127 ? 16.946 -4.552 -9.802 1.00 90.81 127 SER A N 1
ATOM 1009 C CA . SER A 1 127 ? 18.388 -4.542 -9.538 1.00 90.81 127 SER A CA 1
ATOM 1010 C C . SER A 1 127 ? 19.120 -5.605 -10.367 1.00 90.81 127 SER A C 1
ATOM 1012 O O . SER A 1 127 ? 20.146 -5.313 -10.982 1.00 90.81 127 SER A O 1
ATOM 1014 N N . LEU A 1 128 ? 18.534 -6.800 -10.498 1.00 90.50 128 LEU A N 1
ATOM 1015 C CA . LEU A 1 128 ? 19.058 -7.875 -11.338 1.00 90.50 128 LEU A CA 1
ATOM 1016 C C . LEU A 1 128 ? 19.042 -7.494 -12.820 1.00 90.50 128 LEU A C 1
ATOM 1018 O O . LEU A 1 128 ? 20.047 -7.690 -13.502 1.00 90.50 128 LEU A O 1
ATOM 1022 N N . ASN A 1 129 ? 17.950 -6.897 -13.314 1.00 87.62 129 ASN A N 1
ATOM 1023 C CA . ASN A 1 129 ? 17.879 -6.393 -14.688 1.00 87.62 129 ASN A CA 1
ATOM 1024 C C . ASN A 1 129 ? 19.022 -5.397 -14.968 1.00 87.62 129 ASN A C 1
ATOM 1026 O O . ASN A 1 129 ? 19.699 -5.514 -15.986 1.00 87.62 129 ASN A O 1
ATOM 1030 N N . ARG A 1 130 ? 19.323 -4.484 -14.033 1.00 87.00 130 ARG A N 1
ATOM 1031 C CA . ARG A 1 130 ? 20.443 -3.535 -14.172 1.00 87.00 130 ARG A CA 1
ATOM 1032 C C . ARG A 1 130 ? 21.812 -4.213 -14.171 1.00 87.00 130 ARG A C 1
ATOM 1034 O O . ARG A 1 130 ? 22.643 -3.871 -15.010 1.00 87.00 130 ARG A O 1
ATOM 1041 N N . CYS A 1 131 ? 22.041 -5.182 -13.288 1.00 88.88 131 CYS A N 1
ATOM 1042 C CA . CYS A 1 131 ? 23.282 -5.959 -13.282 1.00 88.88 131 CYS A CA 1
ATOM 1043 C C . CYS A 1 131 ? 23.487 -6.718 -14.603 1.00 88.88 131 CYS A C 1
ATOM 1045 O O . CYS A 1 131 ? 24.583 -6.700 -15.159 1.00 88.88 131 CYS A O 1
ATOM 1047 N N . LEU A 1 132 ? 22.430 -7.319 -15.155 1.00 86.12 132 LEU A N 1
ATOM 1048 C CA . LEU A 1 132 ? 22.499 -8.070 -16.412 1.00 86.12 132 LEU A CA 1
ATOM 1049 C C . LEU A 1 132 ? 22.807 -7.181 -17.616 1.00 86.12 132 LEU A C 1
ATOM 1051 O O . LEU A 1 132 ? 23.643 -7.561 -18.433 1.00 86.12 132 LEU A O 1
ATOM 1055 N N . VAL A 1 133 ? 22.208 -5.988 -17.698 1.00 86.19 133 VAL A N 1
ATOM 1056 C CA . VAL A 1 133 ? 22.548 -5.008 -18.744 1.00 86.19 133 VAL A CA 1
ATOM 1057 C C . VAL A 1 133 ? 24.038 -4.645 -18.698 1.00 86.19 133 VAL A C 1
ATOM 1059 O O . VAL A 1 133 ? 24.663 -4.548 -19.751 1.00 86.19 133 VAL A O 1
ATOM 1062 N N . MET A 1 134 ? 24.620 -4.480 -17.502 1.00 85.50 134 MET A N 1
ATOM 1063 C CA . MET A 1 134 ? 26.049 -4.161 -17.346 1.00 85.50 134 MET A CA 1
ATOM 1064 C C . MET A 1 134 ? 26.970 -5.338 -17.691 1.00 85.50 134 MET A C 1
ATOM 1066 O O . MET A 1 134 ? 28.047 -5.126 -18.238 1.00 85.50 134 MET A O 1
ATOM 1070 N N . MET A 1 135 ? 26.567 -6.571 -17.373 1.00 86.25 135 MET A N 1
ATOM 1071 C CA . MET A 1 135 ? 27.387 -7.764 -17.610 1.00 86.25 135 MET A CA 1
ATOM 1072 C C . MET A 1 135 ? 27.315 -8.256 -19.060 1.00 86.25 135 MET A C 1
ATOM 1074 O O . MET A 1 135 ? 28.336 -8.591 -19.656 1.00 86.25 135 MET A O 1
ATOM 1078 N N . SER A 1 136 ? 26.110 -8.362 -19.623 1.00 83.69 136 SER A N 1
ATOM 1079 C CA . SER A 1 136 ? 25.887 -8.845 -20.986 1.00 83.69 136 SER A CA 1
ATOM 1080 C C . SER A 1 136 ? 24.485 -8.491 -21.478 1.00 83.69 136 SER A C 1
ATOM 1082 O O . SER A 1 136 ? 23.496 -9.142 -21.128 1.00 83.69 136 SER A O 1
ATOM 1084 N N . ALA A 1 137 ? 24.409 -7.535 -22.406 1.00 80.44 137 ALA A N 1
ATOM 1085 C CA . ALA A 1 137 ? 23.160 -7.146 -23.067 1.00 80.44 137 ALA A CA 1
ATOM 1086 C C . ALA A 1 137 ? 22.452 -8.320 -23.778 1.00 80.44 137 ALA A C 1
ATOM 1088 O O . ALA A 1 137 ? 21.237 -8.320 -23.946 1.00 80.44 137 ALA A O 1
ATOM 1089 N N . ARG A 1 138 ? 23.201 -9.357 -24.180 1.00 80.62 138 ARG A N 1
ATOM 1090 C CA . ARG A 1 138 ? 22.654 -10.530 -24.878 1.00 80.62 138 ARG A CA 1
ATOM 1091 C C . ARG A 1 138 ? 21.918 -11.491 -23.932 1.00 80.62 138 ARG A C 1
ATOM 1093 O O . ARG A 1 138 ? 21.049 -12.231 -24.387 1.00 80.62 138 ARG A O 1
ATOM 1100 N N . LEU A 1 139 ? 22.279 -11.506 -22.645 1.00 74.38 139 LEU A N 1
ATOM 1101 C CA . LEU A 1 139 ? 21.590 -12.298 -21.622 1.00 74.38 139 LEU A CA 1
ATOM 1102 C C . LEU A 1 139 ? 20.320 -11.591 -21.137 1.00 74.38 139 LEU A C 1
ATOM 1104 O O . LEU A 1 139 ? 19.312 -12.253 -20.911 1.00 74.38 139 LEU A O 1
ATOM 1108 N N . GLU A 1 140 ? 20.351 -10.260 -21.043 1.00 82.88 140 GLU A N 1
ATOM 1109 C CA . GLU A 1 140 ? 19.177 -9.466 -20.675 1.00 82.88 140 GLU A CA 1
ATOM 1110 C C . GLU A 1 140 ? 18.027 -9.647 -21.674 1.00 82.88 140 GLU A C 1
ATOM 1112 O O . GLU A 1 140 ? 16.948 -10.051 -21.256 1.00 82.88 140 GLU A O 1
ATOM 1117 N N . ALA A 1 141 ? 18.295 -9.531 -22.978 1.00 77.75 141 ALA A N 1
ATOM 1118 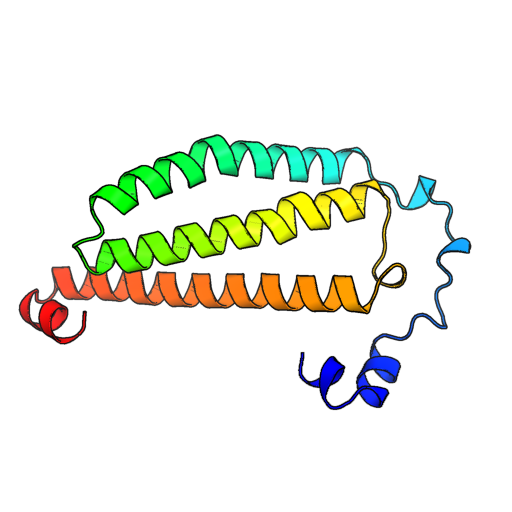C CA . ALA A 1 141 ? 17.292 -9.723 -24.032 1.00 77.75 141 ALA A CA 1
ATOM 1119 C C . ALA A 1 141 ? 16.691 -11.144 -24.114 1.00 77.75 141 ALA A C 1
ATOM 1121 O O . ALA A 1 141 ? 15.721 -11.367 -24.835 1.00 77.75 1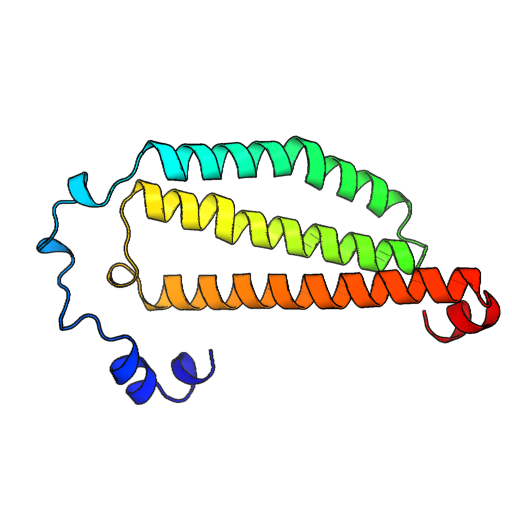41 ALA A O 1
ATOM 1122 N N . LYS A 1 142 ? 17.293 -12.138 -23.444 1.00 79.81 142 LYS A N 1
ATOM 1123 C CA . LYS A 1 142 ? 16.728 -13.495 -23.338 1.00 79.81 142 LYS A CA 1
ATOM 1124 C C . LYS A 1 142 ? 15.837 -13.676 -22.110 1.00 79.81 142 LYS A C 1
ATOM 1126 O O . LYS A 1 142 ? 15.030 -14.601 -22.105 1.00 79.81 142 LYS A O 1
ATOM 1131 N N . LEU A 1 143 ? 16.035 -12.868 -21.070 1.00 78.06 143 LEU A N 1
ATOM 1132 C CA . LEU A 1 143 ? 15.375 -13.026 -19.774 1.00 78.06 143 LEU A CA 1
ATOM 1133 C C . LEU A 1 143 ? 14.257 -11.993 -19.545 1.00 78.06 143 LEU A C 1
ATOM 1135 O O . LEU A 1 143 ? 13.340 -12.274 -18.775 1.00 78.06 143 LEU A O 1
ATOM 1139 N N . PHE A 1 144 ? 14.324 -10.830 -20.204 1.00 74.44 144 PHE A N 1
ATOM 1140 C CA . PHE A 1 144 ? 13.411 -9.686 -20.070 1.00 74.44 144 PHE A CA 1
ATOM 1141 C C . PHE A 1 144 ? 12.930 -9.162 -21.428 1.00 74.44 144 PHE A C 1
ATOM 1143 O O . PHE A 1 144 ? 11.895 -8.446 -21.434 1.00 74.44 144 PHE A O 1
#

InterPro domains:
  IPR019425 7TM GPCR, serpentine receptor class t (Srt) [PF10321] (13-144)
  IPR019425 7TM GPCR, serpentine receptor class t (Srt) [PTHR23021] (12-142)

Sequence (144 aa):
MNKLIFEPQEYARLYNCNHFHIEEVAIEKRQHFYKPVLLITLATITMFILYVPCKLSIHKHRANSCYKILLFMSIANVCNVCLLGYVNGYLSLVGAVFCSSPTFSYVVGCVALSLWAIETVAEIILSLNRCLVMMSARLEAKLF

Nearest PDB structures (foldseek):
  9bia-assembly1_C  TM=5.822E-01  e=6.643E+00  Mus musculus